Protein AF-A0A8T6Y116-F1 (afdb_monomer)

Foldseek 3Di:
DDQVVLVVVLVVVVVVCVVDLAEEAEEEDEDPDDDPVSVVVSVVSVVVSVVSNYRYHYHYPDDPDPPVVVVD

Mean predicted aligned error: 8.69 Å

Nearest PDB structures (foldseek):
  7eot-assembly1_D  TM=4.428E-01  e=1.848E-01  Homo sapiens
  3lwt-assembly1_X  TM=4.772E-01  e=8.820E-01  Saccharomyces cerevisiae
  4a5o-assembly2_C  TM=4.352E-01  e=2.444E+00  Pseudomonas aeruginosa PAO1
  8usw-assembly1_A  TM=3.910E-01  e=1.626E+00  Homo sapiens
  2rbg-assembly1_A  TM=5.210E-01  e=8.891E+00  Sulfurisphaera tokodaii

Secondary structure (DSSP, 8-state):
--HHHHHHHHHHHHHHHHH-TT-EEEEEE--SS--HHHHHHHHHHHHHHHHTT-EEEEEESS---SGGGS--

Radius of gyration: 12.15 Å; Cα contacts (8 Å, |Δi|>4): 67; chains: 1; bounding box: 25×20×34 Å

Structure (mmCIF, N/CA/C/O backbone):
data_AF-A0A8T6Y116-F1
#
_entry.id   AF-A0A8T6Y116-F1
#
loop_
_atom_site.group_PDB
_atom_site.id
_atom_site.type_symbol
_atom_site.label_atom_id
_atom_site.label_alt_id
_atom_site.label_comp_id
_atom_site.label_asym_id
_atom_site.label_entity_id
_atom_site.label_seq_id
_atom_site.pdbx_PDB_ins_code
_atom_site.Cartn_x
_atom_site.Cartn_y
_atom_site.Cartn_z
_atom_site.occupancy
_atom_site.B_iso_or_equiv
_atom_site.auth_seq_id
_atom_site.auth_comp_id
_atom_site.auth_asym_id
_atom_site.auth_atom_id
_atom_site.pdbx_PDB_model_num
ATOM 1 N N . VAL A 1 1 ? 11.401 1.385 -6.703 1.00 55.47 1 VAL A N 1
ATOM 2 C CA . VAL A 1 1 ? 10.941 0.429 -5.666 1.00 55.47 1 VAL A CA 1
ATOM 3 C C . VAL A 1 1 ? 11.825 -0.804 -5.727 1.00 55.47 1 VAL A C 1
ATOM 5 O O . VAL A 1 1 ? 11.967 -1.351 -6.815 1.00 55.47 1 VAL A O 1
ATOM 8 N N . GLY A 1 2 ? 12.464 -1.174 -4.618 1.00 62.00 2 GLY A N 1
ATOM 9 C CA . GLY A 1 2 ? 13.158 -2.457 -4.471 1.00 62.00 2 GLY A CA 1
ATOM 10 C C . GLY A 1 2 ? 12.717 -3.142 -3.177 1.00 62.00 2 GLY A C 1
ATOM 11 O O . GLY A 1 2 ? 12.298 -2.450 -2.246 1.00 62.00 2 GLY A O 1
ATOM 12 N N . SER A 1 3 ? 12.820 -4.468 -3.126 1.00 66.06 3 SER A N 1
ATOM 13 C CA . SER A 1 3 ? 12.303 -5.344 -2.060 1.00 66.06 3 SER A CA 1
ATOM 14 C C . SER A 1 3 ? 12.588 -4.863 -0.632 1.00 66.06 3 SER A C 1
ATOM 16 O O . SER A 1 3 ? 11.687 -4.810 0.200 1.00 66.06 3 SER A O 1
ATOM 18 N N . ALA A 1 4 ? 13.804 -4.384 -0.357 1.00 75.38 4 ALA A N 1
ATOM 19 C CA . ALA A 1 4 ? 14.181 -3.875 0.966 1.00 75.38 4 ALA A CA 1
ATOM 20 C C . ALA A 1 4 ? 13.411 -2.609 1.402 1.00 75.38 4 ALA A C 1
ATOM 22 O O . ALA A 1 4 ? 13.271 -2.340 2.597 1.00 75.38 4 ALA A O 1
ATOM 23 N N . SER A 1 5 ? 12.938 -1.792 0.456 1.00 75.25 5 SER A N 1
ATOM 24 C CA . SER A 1 5 ? 12.104 -0.620 0.756 1.00 75.25 5 SER A CA 1
ATOM 25 C C . SER A 1 5 ? 10.671 -1.025 1.090 1.00 75.25 5 SER A C 1
ATOM 27 O O . SER A 1 5 ? 10.067 -0.424 1.976 1.00 75.25 5 SER A O 1
ATOM 29 N N . VAL A 1 6 ? 10.150 -2.050 0.411 1.00 78.44 6 VAL A N 1
ATOM 30 C CA . VAL A 1 6 ? 8.796 -2.572 0.633 1.00 78.44 6 VAL A CA 1
ATOM 31 C C . VAL A 1 6 ? 8.705 -3.288 1.975 1.00 78.44 6 VAL A C 1
ATOM 33 O O . VAL A 1 6 ? 7.813 -2.988 2.763 1.00 78.44 6 VAL A O 1
ATOM 36 N N . GLU A 1 7 ? 9.685 -4.129 2.302 1.00 82.50 7 GLU A N 1
ATOM 37 C CA . GLU A 1 7 ? 9.744 -4.822 3.593 1.00 82.50 7 GLU A CA 1
ATOM 38 C C . GLU A 1 7 ? 9.771 -3.839 4.776 1.00 82.50 7 GLU A C 1
ATOM 40 O O . GLU A 1 7 ? 9.050 -4.004 5.763 1.00 82.50 7 GLU A O 1
ATOM 45 N N . LYS A 1 8 ? 10.550 -2.754 4.659 1.00 84.75 8 LYS A N 1
ATOM 46 C CA . LYS A 1 8 ? 10.569 -1.686 5.669 1.00 84.75 8 LYS A CA 1
ATOM 47 C C . LYS A 1 8 ? 9.215 -0.994 5.801 1.00 84.75 8 LYS A C 1
ATOM 49 O O . LYS A 1 8 ? 8.780 -0.770 6.927 1.00 84.75 8 LYS A O 1
ATOM 54 N N . ALA A 1 9 ? 8.556 -0.684 4.685 1.00 83.62 9 ALA A N 1
ATOM 55 C CA . ALA A 1 9 ? 7.232 -0.069 4.701 1.00 83.62 9 ALA A CA 1
ATOM 56 C C . ALA A 1 9 ? 6.199 -0.981 5.383 1.00 83.62 9 ALA A C 1
ATOM 58 O O . ALA A 1 9 ? 5.519 -0.540 6.307 1.00 83.62 9 ALA A O 1
ATOM 59 N N . MET A 1 10 ? 6.144 -2.265 5.014 1.00 86.12 10 MET A N 1
ATOM 60 C CA . MET A 1 10 ? 5.238 -3.243 5.633 1.00 86.12 10 MET A CA 1
ATOM 61 C C . MET A 1 10 ? 5.483 -3.396 7.138 1.00 86.12 10 MET A C 1
ATOM 63 O O . MET A 1 10 ? 4.533 -3.468 7.922 1.00 86.12 10 MET A O 1
ATOM 67 N N . LYS A 1 11 ? 6.750 -3.381 7.573 1.00 88.88 11 LYS A N 1
ATOM 68 C CA . LYS A 1 11 ? 7.087 -3.413 9.000 1.00 88.88 11 LYS A CA 1
ATOM 69 C C . LYS A 1 11 ? 6.541 -2.190 9.740 1.00 88.88 11 LYS A C 1
ATOM 71 O O . LYS A 1 11 ? 5.900 -2.355 10.775 1.00 88.88 11 LYS A O 1
ATOM 76 N N . THR A 1 12 ? 6.753 -0.986 9.209 1.00 88.31 12 THR A N 1
ATOM 77 C CA . THR A 1 12 ? 6.234 0.253 9.810 1.00 88.31 12 THR A CA 1
ATOM 78 C C . THR A 1 12 ? 4.706 0.255 9.872 1.00 88.31 12 THR A C 1
ATOM 80 O O . THR A 1 12 ? 4.136 0.571 10.912 1.00 88.31 12 THR A O 1
ATOM 83 N N . LEU A 1 13 ? 4.036 -0.179 8.804 1.00 87.19 13 LEU A N 1
ATOM 84 C CA . LEU A 1 13 ? 2.575 -0.291 8.760 1.00 87.19 13 LEU A CA 1
ATOM 85 C C . LEU A 1 13 ? 2.039 -1.299 9.785 1.00 87.19 13 LEU A C 1
ATOM 87 O O . LEU A 1 13 ? 1.043 -1.039 10.453 1.00 87.19 13 LEU A O 1
ATOM 91 N N . THR A 1 14 ? 2.733 -2.423 9.970 1.00 88.19 14 THR A N 1
ATOM 92 C CA . THR A 1 14 ? 2.380 -3.420 10.992 1.00 88.19 14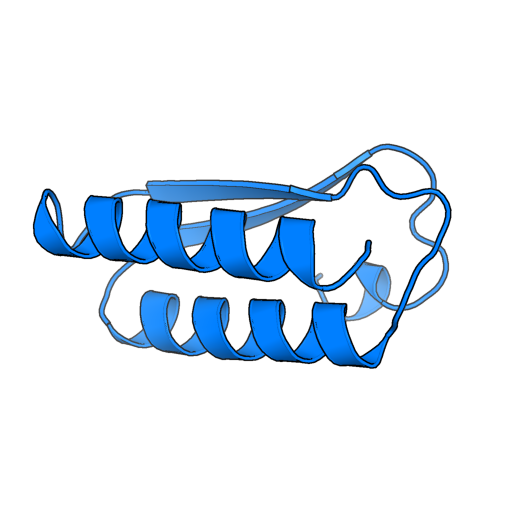 THR A CA 1
ATOM 93 C C . THR A 1 14 ? 2.518 -2.854 12.406 1.00 88.19 14 THR A C 1
ATOM 95 O O . THR A 1 14 ? 1.700 -3.147 13.278 1.00 88.19 14 THR A O 1
ATOM 98 N N . GLU A 1 15 ?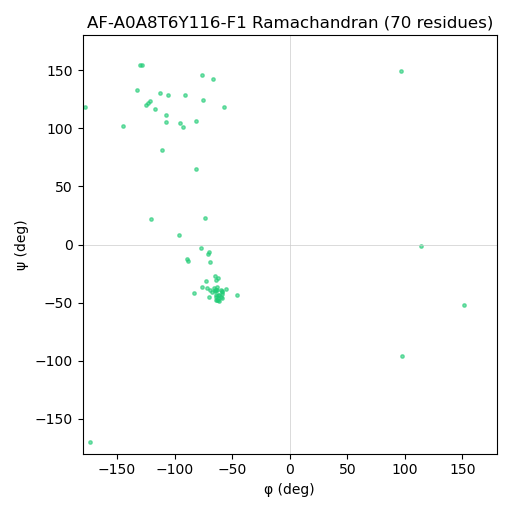 3.554 -2.053 12.660 1.00 89.62 15 GLU A N 1
ATOM 99 C CA . GLU A 1 15 ? 3.730 -1.370 13.944 1.00 89.62 15 GLU A CA 1
ATOM 100 C C . GLU A 1 15 ? 2.596 -0.370 14.195 1.00 89.62 15 GLU A C 1
ATOM 102 O O . GLU A 1 15 ? 2.034 -0.358 15.289 1.00 89.62 15 GLU A O 1
ATOM 107 N N . TRP A 1 16 ? 2.199 0.403 13.182 1.00 87.06 16 TRP A N 1
ATOM 108 C CA . TRP A 1 16 ? 1.080 1.342 13.286 1.00 87.06 16 TRP A CA 1
ATOM 109 C C . TRP A 1 16 ? -0.253 0.636 13.525 1.00 87.06 16 TRP A C 1
ATOM 111 O O . TRP A 1 16 ? -0.955 1.014 14.454 1.00 87.06 16 TRP A O 1
ATOM 121 N N . HIS A 1 17 ? -0.544 -0.444 12.795 1.00 85.94 17 HIS A N 1
ATOM 122 C CA . HIS A 1 17 ? -1.739 -1.268 13.008 1.00 85.94 17 HIS A CA 1
ATOM 123 C C . HIS A 1 17 ? -1.851 -1.787 14.450 1.00 85.94 17 HIS A C 1
ATOM 125 O O . HIS A 1 17 ? -2.936 -1.845 15.023 1.00 85.94 17 HIS A O 1
ATOM 131 N N . ARG A 1 18 ? -0.718 -2.155 15.065 1.00 87.19 18 ARG A N 1
ATOM 132 C CA . ARG A 1 18 ? -0.682 -2.623 16.461 1.00 87.19 18 ARG A CA 1
ATOM 133 C C . ARG A 1 18 ? -0.893 -1.510 17.481 1.00 87.19 18 ARG A C 1
ATOM 135 O O . ARG A 1 18 ? -1.372 -1.794 18.575 1.00 87.19 18 ARG A O 1
ATOM 142 N N . LEU A 1 19 ? -0.465 -0.290 17.166 1.00 88.69 19 LEU A N 1
ATOM 143 C CA . LEU A 1 19 ? -0.574 0.860 18.063 1.00 88.69 19 LEU A CA 1
ATOM 144 C C . LEU A 1 19 ? -1.958 1.504 17.987 1.00 88.69 19 LEU A C 1
ATOM 146 O O . LEU A 1 19 ? -2.519 1.858 19.021 1.00 88.69 19 LEU A O 1
ATOM 150 N N . ASP A 1 20 ? -2.495 1.636 16.778 1.00 85.94 20 ASP A N 1
ATOM 151 C CA . ASP A 1 20 ? -3.796 2.230 16.509 1.00 85.94 20 ASP A CA 1
ATOM 152 C C . ASP A 1 20 ? -4.467 1.510 15.325 1.00 85.94 20 ASP A C 1
ATOM 154 O O . ASP A 1 20 ? -4.120 1.768 14.170 1.00 85.94 20 ASP A O 1
ATOM 158 N N . PRO A 1 21 ? -5.432 0.613 15.586 1.00 78.56 21 PRO A N 1
ATOM 159 C CA . PRO A 1 21 ? -6.077 -0.192 14.553 1.00 78.56 21 PRO A CA 1
ATOM 160 C C . PRO A 1 21 ? -7.001 0.602 13.613 1.00 78.56 21 PRO A C 1
ATOM 162 O O . PRO A 1 21 ? -7.477 0.029 12.642 1.00 78.56 21 PRO A O 1
ATOM 165 N N . ASN A 1 22 ? -7.250 1.892 13.870 1.00 82.06 22 ASN A N 1
ATOM 166 C CA . ASN A 1 22 ? -8.059 2.760 13.006 1.00 82.06 22 ASN A CA 1
ATOM 167 C C . ASN A 1 22 ? -7.264 3.970 12.493 1.00 82.06 22 ASN A C 1
ATOM 169 O O . ASN A 1 22 ? -7.860 4.987 12.135 1.00 82.06 22 ASN A O 1
ATOM 173 N N . CYS A 1 23 ? -5.929 3.902 12.479 1.00 81.50 23 CYS A N 1
ATOM 174 C CA . CYS A 1 23 ? -5.139 5.039 12.027 1.00 81.50 23 CYS A CA 1
ATOM 175 C C . CYS A 1 23 ? -5.331 5.309 10.526 1.00 81.50 23 CYS A C 1
ATOM 177 O O . CYS A 1 23 ? -5.427 4.382 9.711 1.00 81.50 23 CYS A O 1
ATOM 179 N N . ASP A 1 24 ? -5.358 6.594 10.176 1.00 84.31 24 ASP A N 1
ATOM 180 C CA . ASP A 1 24 ? -5.321 7.062 8.794 1.00 84.31 24 ASP A CA 1
ATOM 181 C C . ASP A 1 24 ? -3.885 6.919 8.265 1.00 84.31 24 ASP A C 1
ATOM 183 O O . ASP A 1 24 ? -2.933 7.442 8.851 1.00 84.31 24 ASP A O 1
ATOM 187 N N . ILE A 1 25 ? -3.719 6.207 7.152 1.00 83.56 25 ILE A N 1
ATOM 188 C CA . ILE A 1 25 ? -2.415 5.876 6.572 1.00 83.56 25 ILE A CA 1
ATOM 189 C C . ILE A 1 25 ? -2.314 6.525 5.194 1.00 83.56 25 ILE A C 1
ATOM 191 O O . ILE A 1 25 ? -3.048 6.167 4.274 1.00 83.56 25 ILE A O 1
ATOM 195 N N . GLU A 1 26 ? -1.368 7.448 5.031 1.00 83.19 26 GLU A N 1
ATOM 196 C CA . GLU A 1 26 ? -1.039 8.051 3.738 1.00 83.19 26 GLU A CA 1
ATOM 197 C C . GLU A 1 26 ? 0.289 7.504 3.205 1.00 83.19 26 GLU A C 1
ATOM 199 O O . GLU A 1 26 ? 1.307 7.506 3.901 1.00 83.19 26 GLU A O 1
ATOM 204 N N . ILE A 1 27 ? 0.288 7.043 1.954 1.00 78.88 27 ILE A N 1
ATOM 205 C CA . ILE A 1 27 ? 1.469 6.485 1.292 1.00 78.88 27 ILE A CA 1
ATOM 206 C C . ILE A 1 27 ? 1.720 7.230 -0.003 1.00 78.88 27 ILE A C 1
ATOM 208 O O . ILE A 1 27 ? 0.896 7.228 -0.917 1.00 78.88 27 ILE A O 1
ATOM 212 N N . ILE A 1 28 ? 2.903 7.835 -0.089 1.00 77.75 28 ILE A N 1
ATOM 213 C CA . ILE A 1 28 ? 3.340 8.578 -1.264 1.00 77.75 28 ILE A CA 1
ATOM 214 C C . ILE A 1 28 ? 4.407 7.774 -1.998 1.00 77.75 28 ILE A C 1
ATOM 216 O O . ILE A 1 28 ? 5.539 7.615 -1.534 1.00 77.75 28 ILE A O 1
ATOM 220 N N . PHE A 1 29 ? 4.053 7.298 -3.185 1.00 73.50 29 PHE A N 1
ATOM 221 C CA . PHE A 1 29 ? 4.976 6.643 -4.091 1.00 73.50 29 PHE A CA 1
ATOM 222 C C . PHE A 1 29 ? 5.771 7.695 -4.865 1.00 73.50 29 PHE A C 1
ATOM 224 O O . PHE A 1 29 ? 5.274 8.328 -5.796 1.00 73.50 29 PHE A O 1
ATOM 231 N N . ASN A 1 30 ? 7.040 7.849 -4.496 1.00 65.00 30 ASN A N 1
ATOM 232 C CA . ASN A 1 30 ? 8.021 8.610 -5.263 1.00 65.00 30 ASN A CA 1
ATOM 233 C C . ASN A 1 30 ? 9.057 7.638 -5.846 1.00 65.00 30 ASN A C 1
ATOM 235 O O . ASN A 1 30 ? 10.115 7.402 -5.261 1.00 65.00 30 ASN A O 1
ATOM 239 N N . SER A 1 31 ? 8.715 6.994 -6.966 1.00 59.31 31 SER A N 1
ATOM 240 C CA . SER A 1 31 ? 9.611 6.061 -7.657 1.00 59.31 31 SER A CA 1
ATOM 241 C C . SER A 1 31 ? 9.644 6.365 -9.156 1.00 59.31 31 SER A C 1
ATOM 243 O O . SER A 1 31 ? 8.581 6.429 -9.768 1.00 59.31 31 SER A O 1
ATOM 245 N N . PRO A 1 32 ? 10.827 6.428 -9.797 1.00 53.09 32 PRO A N 1
ATOM 246 C CA . PRO A 1 32 ? 10.969 6.631 -11.246 1.00 53.09 32 PRO A CA 1
ATOM 247 C C . PRO A 1 32 ? 10.605 5.381 -12.084 1.00 53.09 32 PRO A C 1
ATOM 249 O O . PRO A 1 32 ? 11.079 5.223 -13.202 1.00 53.09 32 PRO A O 1
ATOM 252 N N . GLY A 1 33 ? 9.796 4.463 -11.541 1.00 60.69 33 GLY A N 1
ATOM 253 C CA . GLY A 1 33 ? 9.680 3.070 -11.993 1.00 60.69 33 GLY A CA 1
ATOM 254 C C . GLY A 1 33 ? 10.555 2.107 -11.172 1.00 60.69 33 GLY A C 1
ATOM 255 O O . GLY A 1 33 ? 11.568 2.504 -10.596 1.00 60.69 33 GLY A O 1
ATOM 256 N N . GLY A 1 34 ? 10.116 0.854 -11.022 1.00 60.78 34 GLY A N 1
ATOM 257 C CA . GLY A 1 34 ? 10.751 -0.183 -10.193 1.00 60.78 34 GLY A CA 1
ATOM 258 C C . GLY A 1 34 ? 10.081 -1.552 -10.359 1.00 60.78 34 GLY A C 1
ATO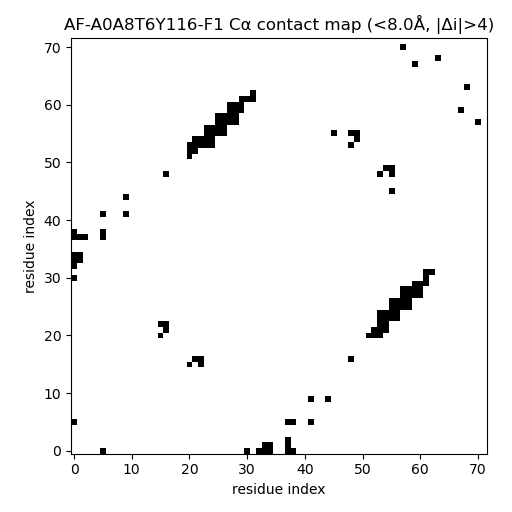M 259 O O . GLY A 1 34 ? 9.255 -1.710 -11.256 1.00 60.78 34 GLY A O 1
ATOM 260 N N . SER A 1 35 ? 10.434 -2.530 -9.512 1.00 60.03 35 SER A N 1
ATOM 261 C CA . SER A 1 35 ? 9.842 -3.881 -9.544 1.00 60.03 35 SER A CA 1
ATOM 262 C C . SER A 1 35 ? 8.320 -3.806 -9.387 1.00 60.03 35 SER A C 1
ATOM 264 O O . SER A 1 35 ? 7.818 -3.310 -8.379 1.00 60.03 35 SER A O 1
ATOM 266 N N . VAL A 1 36 ? 7.593 -4.276 -10.405 1.00 60.44 36 VAL A N 1
ATOM 267 C CA . VAL A 1 36 ? 6.121 -4.320 -10.417 1.00 60.44 36 VAL A CA 1
ATOM 268 C C . VAL A 1 36 ? 5.609 -5.291 -9.352 1.00 60.44 36 VAL A C 1
ATOM 270 O O . VAL A 1 36 ? 4.622 -4.996 -8.690 1.00 60.44 36 VAL A O 1
ATOM 273 N N . ILE A 1 37 ? 6.317 -6.405 -9.149 1.00 67.75 37 ILE A N 1
ATOM 274 C CA . ILE A 1 37 ? 5.951 -7.456 -8.191 1.00 67.75 37 ILE A CA 1
ATOM 275 C C . ILE A 1 37 ? 5.981 -6.908 -6.760 1.00 67.75 37 ILE A C 1
ATOM 277 O O . ILE A 1 37 ? 4.996 -7.033 -6.043 1.00 67.75 37 ILE A O 1
ATOM 281 N N . ASP A 1 38 ? 7.054 -6.209 -6.385 1.00 68.25 38 ASP A N 1
ATOM 282 C CA . ASP A 1 38 ? 7.196 -5.614 -5.049 1.00 68.25 38 ASP A CA 1
ATOM 283 C C . ASP A 1 38 ? 6.122 -4.531 -4.801 1.00 68.25 38 ASP A C 1
ATOM 285 O O . ASP A 1 38 ? 5.689 -4.303 -3.674 1.00 68.25 38 ASP A O 1
ATOM 289 N N . GLY A 1 39 ? 5.680 -3.848 -5.864 1.00 73.19 39 GLY A N 1
ATOM 290 C CA . GLY A 1 39 ? 4.576 -2.890 -5.799 1.00 73.19 39 GLY A CA 1
ATOM 291 C C . GLY A 1 39 ? 3.219 -3.552 -5.552 1.00 73.19 39 GLY A C 1
ATOM 292 O O . GLY A 1 39 ? 2.429 -3.020 -4.776 1.00 73.19 39 GLY A O 1
ATOM 293 N N . PHE A 1 40 ? 2.963 -4.708 -6.173 1.00 76.25 40 PHE A N 1
ATOM 294 C CA . PHE A 1 40 ? 1.750 -5.497 -5.934 1.00 76.25 40 PHE A CA 1
ATOM 295 C C . PHE A 1 40 ? 1.718 -6.092 -4.525 1.00 76.25 40 PHE A C 1
ATOM 297 O O . PHE A 1 40 ? 0.683 -6.025 -3.878 1.00 76.25 40 PHE A O 1
ATOM 304 N N . GLU A 1 41 ? 2.848 -6.586 -4.013 1.00 81.38 41 GLU A N 1
ATOM 305 C CA . GLU A 1 41 ? 2.933 -7.106 -2.641 1.00 81.38 41 GLU A CA 1
ATOM 306 C C . GLU A 1 41 ? 2.563 -6.036 -1.602 1.00 81.38 4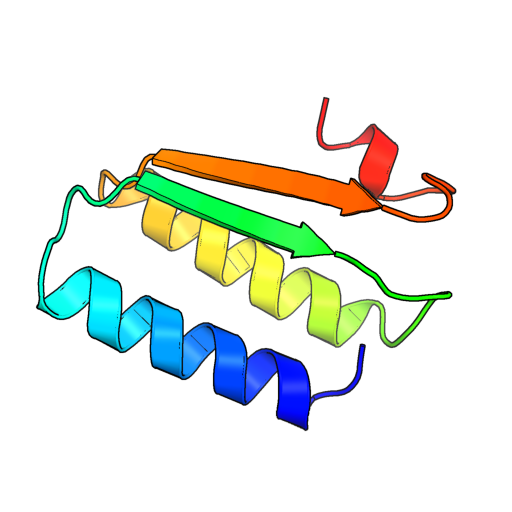1 GLU A C 1
ATOM 308 O O . GLU A 1 41 ? 1.754 -6.277 -0.705 1.00 81.38 41 GLU A O 1
ATOM 313 N N . LEU A 1 42 ? 3.102 -4.821 -1.753 1.00 81.44 42 LEU A N 1
ATOM 314 C CA . LEU A 1 42 ? 2.739 -3.707 -0.881 1.00 81.44 42 LEU A CA 1
ATOM 315 C C . LEU A 1 42 ? 1.266 -3.318 -1.041 1.00 81.44 42 LEU A C 1
ATOM 317 O O . LEU A 1 42 ? 0.615 -3.000 -0.054 1.00 81.44 42 LEU A O 1
ATOM 321 N N . PHE A 1 43 ? 0.737 -3.331 -2.265 1.00 81.50 43 PHE A N 1
ATOM 322 C CA . PHE A 1 43 ? -0.662 -2.999 -2.520 1.00 81.50 43 PHE A CA 1
ATOM 323 C C . PHE A 1 43 ? -1.623 -3.989 -1.853 1.00 81.50 43 PHE A C 1
ATOM 325 O O . PHE A 1 43 ? -2.531 -3.554 -1.148 1.00 81.50 43 PHE A O 1
ATOM 332 N N . ASP A 1 44 ? -1.389 -5.293 -1.998 1.00 85.19 44 ASP A N 1
ATOM 333 C CA . ASP A 1 44 ? -2.210 -6.328 -1.361 1.00 85.19 44 ASP A CA 1
ATOM 334 C C . ASP A 1 44 ? -2.215 -6.164 0.166 1.00 85.19 44 ASP A C 1
ATOM 336 O O . ASP A 1 44 ? -3.262 -6.254 0.809 1.00 85.19 44 ASP A O 1
ATOM 340 N N . PHE A 1 45 ? -1.060 -5.828 0.751 1.00 86.94 45 PHE A N 1
ATOM 341 C CA . PHE A 1 45 ? -0.950 -5.553 2.183 1.00 86.94 45 PHE A CA 1
ATOM 342 C C . PHE A 1 45 ? -1.769 -4.328 2.624 1.00 86.94 45 PHE A C 1
ATOM 344 O O . PHE A 1 45 ? -2.349 -4.308 3.710 1.00 86.94 45 PHE A O 1
ATOM 351 N N . LEU A 1 46 ? -1.840 -3.294 1.784 1.00 85.50 46 LEU A N 1
ATOM 352 C CA . LEU A 1 46 ? -2.636 -2.100 2.062 1.00 85.50 46 LEU A CA 1
ATOM 353 C C . LEU A 1 46 ? -4.133 -2.350 1.951 1.00 85.50 46 LEU A C 1
ATOM 355 O O . LEU A 1 46 ? -4.889 -1.812 2.758 1.00 85.50 46 LEU A O 1
ATOM 359 N N . VAL A 1 47 ? -4.559 -3.169 0.991 1.00 84.94 47 VAL A N 1
ATOM 360 C CA . VAL A 1 47 ? -5.963 -3.573 0.870 1.00 84.94 47 VAL A CA 1
ATOM 361 C C . VAL A 1 47 ? -6.401 -4.348 2.115 1.00 84.94 47 VAL A C 1
ATOM 363 O O . VAL A 1 47 ? -7.417 -3.992 2.706 1.00 84.94 47 VAL A O 1
ATOM 366 N N . ASP A 1 48 ? -5.602 -5.314 2.585 1.00 87.56 48 ASP A N 1
ATOM 367 C CA . ASP A 1 48 ? -5.874 -6.056 3.831 1.00 87.56 48 ASP A CA 1
ATOM 368 C C . ASP A 1 48 ? -5.956 -5.125 5.056 1.00 87.56 48 ASP A C 1
ATOM 370 O O . ASP A 1 48 ? -6.854 -5.261 5.886 1.00 87.56 48 ASP A O 1
ATOM 374 N N . LEU A 1 49 ? -5.080 -4.119 5.163 1.00 85.69 49 LEU A N 1
ATOM 375 C CA . LEU A 1 49 ? -5.185 -3.109 6.224 1.00 85.69 49 LEU A CA 1
ATOM 376 C C . LEU A 1 49 ? -6.460 -2.263 6.105 1.00 85.69 49 LEU A C 1
ATOM 378 O O . LEU A 1 49 ? -7.099 -1.978 7.119 1.00 85.69 49 LEU A O 1
ATOM 382 N N . GLY A 1 50 ? -6.851 -1.886 4.888 1.00 84.12 50 GLY A N 1
ATOM 383 C CA . GLY A 1 50 ? -8.099 -1.170 4.634 1.00 84.12 50 GLY A CA 1
ATOM 384 C C . GLY A 1 50 ? -9.328 -1.964 5.078 1.00 84.12 50 GLY A C 1
ATOM 385 O O . GLY A 1 50 ? -10.188 -1.440 5.785 1.00 84.12 50 GLY A O 1
ATOM 386 N N . GLU A 1 51 ? -9.377 -3.257 4.747 1.00 85.44 51 GLU A N 1
ATOM 387 C CA . GLU A 1 51 ? -10.448 -4.166 5.181 1.00 85.44 51 GLU A CA 1
ATOM 388 C C . GLU A 1 51 ? -10.504 -4.336 6.707 1.00 85.44 51 GLU A C 1
ATOM 390 O O . GLU A 1 51 ? -11.579 -4.536 7.274 1.00 85.44 51 GLU A O 1
ATOM 395 N N . ARG A 1 52 ? -9.364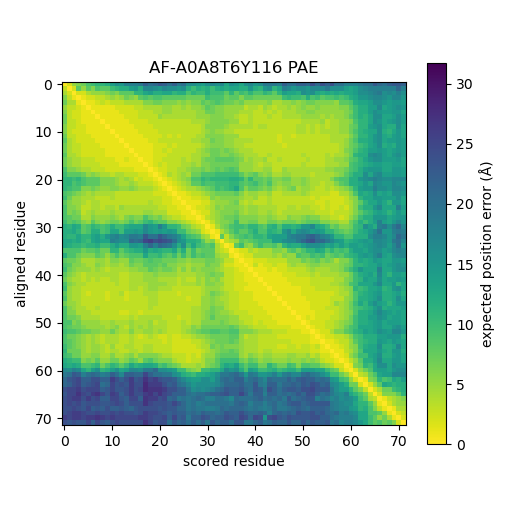 -4.199 7.394 1.00 83.19 52 ARG A N 1
ATOM 396 C CA . ARG A 1 52 ? -9.274 -4.249 8.863 1.00 83.19 52 ARG A CA 1
ATOM 397 C C . ARG A 1 52 ? -9.731 -2.968 9.567 1.00 83.19 52 ARG A C 1
ATOM 399 O O . ARG A 1 52 ? -9.776 -2.967 10.795 1.00 83.19 52 ARG A O 1
ATOM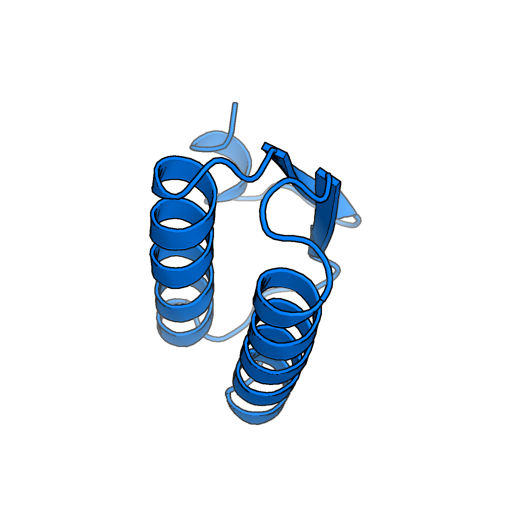 406 N N . GLY A 1 53 ? -10.099 -1.920 8.824 1.00 83.06 53 GLY A N 1
ATOM 407 C CA . GLY A 1 53 ? -10.658 -0.675 9.365 1.00 83.06 53 GLY A CA 1
ATOM 408 C C . GLY A 1 53 ? -9.781 0.563 9.180 1.00 83.06 53 GLY A C 1
ATOM 409 O O . GLY A 1 53 ? -1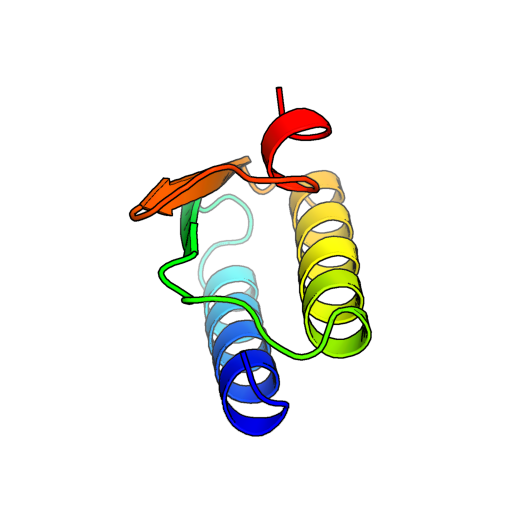0.201 1.659 9.553 1.00 83.06 53 GLY A O 1
ATOM 410 N N . HIS A 1 54 ? -8.597 0.428 8.577 1.00 85.81 54 HIS A N 1
ATOM 411 C CA . HIS A 1 54 ? -7.739 1.576 8.300 1.00 85.81 54 HIS A CA 1
ATOM 412 C C . HIS A 1 54 ? -8.232 2.393 7.112 1.00 85.81 54 HIS A C 1
ATOM 414 O O . HIS A 1 54 ? -8.698 1.866 6.101 1.00 85.81 54 HIS A O 1
ATOM 420 N N . LYS A 1 55 ? -8.031 3.708 7.178 1.00 85.00 55 LYS A N 1
ATOM 421 C CA . LYS A 1 55 ? -8.248 4.583 6.031 1.00 85.00 55 LYS A CA 1
ATOM 422 C C . LYS A 1 55 ? -6.941 4.759 5.271 1.00 85.00 55 LYS A C 1
ATOM 424 O O . LYS A 1 55 ? -6.082 5.543 5.669 1.00 85.00 55 LYS A O 1
ATOM 429 N N . ILE A 1 56 ? -6.794 4.030 4.171 1.00 83.81 56 ILE A N 1
ATOM 430 C CA . ILE A 1 56 ? -5.600 4.111 3.327 1.00 83.81 56 ILE A CA 1
ATOM 431 C C . ILE A 1 56 ? -5.793 5.171 2.239 1.00 83.81 56 ILE A C 1
ATOM 433 O O . ILE A 1 56 ? -6.779 5.150 1.507 1.00 83.81 56 ILE A O 1
ATOM 437 N N . THR A 1 57 ? -4.831 6.083 2.109 1.00 81.44 57 THR A N 1
ATOM 438 C CA . THR A 1 57 ? -4.752 7.072 1.026 1.00 81.44 57 THR A CA 1
ATOM 439 C C . THR A 1 57 ? -3.431 6.897 0.287 1.00 81.44 57 THR A C 1
ATOM 441 O O . THR A 1 57 ? -2.362 6.966 0.889 1.00 81.44 57 THR A O 1
ATOM 444 N N . THR A 1 58 ? -3.479 6.672 -1.024 1.00 78.38 58 THR A N 1
ATOM 445 C CA . THR A 1 58 ? -2.278 6.497 -1.852 1.00 78.38 58 THR A CA 1
ATOM 446 C C . THR A 1 58 ? -2.115 7.657 -2.826 1.00 78.38 58 THR A C 1
ATOM 448 O O . THR A 1 58 ? -3.047 7.980 -3.558 1.00 78.38 58 THR A O 1
ATOM 451 N N . GLY A 1 59 ? -0.924 8.249 -2.883 1.00 68.44 59 GLY A N 1
ATOM 452 C CA . GLY A 1 59 ? -0.567 9.303 -3.833 1.00 68.44 59 GLY A CA 1
ATOM 453 C C . GLY A 1 59 ? 0.722 8.982 -4.588 1.00 68.44 59 GLY A C 1
ATOM 454 O O . GLY A 1 59 ? 1.584 8.266 -4.086 1.00 68.44 59 GLY A O 1
ATOM 455 N N . CYS A 1 60 ? 0.888 9.530 -5.792 1.00 61.78 60 CYS A N 1
ATOM 456 C CA . CYS A 1 60 ? 2.111 9.385 -6.588 1.00 61.78 60 CYS A CA 1
ATOM 457 C C . CYS A 1 60 ? 2.674 10.768 -6.933 1.00 61.78 60 CYS A C 1
ATOM 459 O O . CYS A 1 60 ? 2.001 11.561 -7.590 1.00 61.78 60 CYS A O 1
ATOM 461 N N . THR A 1 61 ? 3.916 11.059 -6.540 1.00 55.47 61 THR A N 1
ATOM 462 C CA . THR A 1 61 ? 4.609 12.312 -6.885 1.00 55.47 61 THR A CA 1
ATOM 463 C C . THR A 1 61 ? 5.696 12.019 -7.924 1.00 55.47 61 THR A C 1
ATOM 465 O O . THR A 1 61 ? 6.718 11.421 -7.607 1.00 55.47 61 THR A O 1
ATOM 468 N N . GLY A 1 62 ? 5.480 12.385 -9.198 1.00 49.59 62 GLY A N 1
ATOM 469 C CA . GLY A 1 62 ? 6.530 12.289 -10.233 1.00 49.59 62 GLY A CA 1
ATOM 470 C C . GLY A 1 62 ? 6.054 12.076 -11.673 1.00 49.59 62 GLY A C 1
ATOM 471 O O . GLY A 1 62 ? 6.447 12.828 -12.551 1.00 49.59 62 GLY A O 1
ATOM 472 N N . MET A 1 63 ? 5.213 11.079 -11.941 1.00 47.03 63 MET A N 1
ATOM 473 C CA . MET A 1 63 ? 4.518 10.855 -13.220 1.00 47.03 63 MET A CA 1
ATOM 474 C C . MET A 1 63 ? 3.627 9.625 -13.036 1.00 47.03 63 MET A C 1
ATOM 476 O O . MET A 1 63 ? 4.116 8.529 -12.773 1.00 47.03 63 MET A O 1
ATOM 480 N N . ALA A 1 64 ? 2.317 9.798 -13.172 1.00 49.09 64 ALA A N 1
ATOM 481 C CA . ALA A 1 64 ? 1.330 8.726 -13.115 1.00 49.09 64 ALA A CA 1
ATOM 482 C C . ALA A 1 64 ? 1.246 7.997 -14.472 1.00 49.09 64 ALA A C 1
ATOM 484 O O . ALA A 1 64 ? 0.237 8.074 -15.164 1.00 49.09 64 ALA A O 1
ATOM 485 N N . ALA A 1 65 ? 2.319 7.325 -14.896 1.00 41.97 65 ALA A N 1
ATOM 486 C CA . ALA A 1 65 ? 2.299 6.495 -16.099 1.00 41.97 65 ALA A CA 1
ATOM 487 C C . ALA A 1 65 ? 2.028 5.032 -15.704 1.00 41.97 65 ALA A C 1
ATOM 489 O O . ALA A 1 65 ? 2.909 4.340 -15.199 1.00 41.97 65 ALA A O 1
ATOM 490 N N . SER A 1 66 ? 0.795 4.576 -15.949 1.00 48.47 66 SER A N 1
ATOM 491 C CA . SER A 1 66 ? 0.278 3.205 -15.773 1.00 48.47 66 SER A CA 1
ATOM 492 C C . SER A 1 66 ? -0.493 2.917 -14.464 1.00 48.47 66 SER A C 1
ATOM 494 O O . SER A 1 66 ? -1.684 3.198 -14.419 1.00 48.47 66 SER A O 1
ATOM 496 N N . MET A 1 67 ? 0.088 2.371 -13.389 1.00 46.34 67 MET A N 1
ATOM 497 C CA . MET A 1 67 ? -0.702 1.873 -12.228 1.00 46.34 67 MET A CA 1
ATOM 498 C C . MET A 1 67 ? -1.400 2.951 -11.379 1.00 46.34 67 MET A C 1
ATOM 500 O O . MET A 1 67 ? -2.313 2.646 -10.620 1.00 46.34 67 MET A O 1
ATOM 504 N N . ALA A 1 68 ? -1.025 4.220 -11.531 1.00 45.53 68 ALA A N 1
ATOM 505 C CA . ALA A 1 68 ? -1.725 5.338 -10.898 1.00 45.53 68 ALA A CA 1
ATOM 506 C C . ALA A 1 68 ? -3.114 5.621 -11.518 1.00 45.53 68 ALA A C 1
ATOM 508 O O . ALA A 1 68 ? -3.863 6.421 -10.9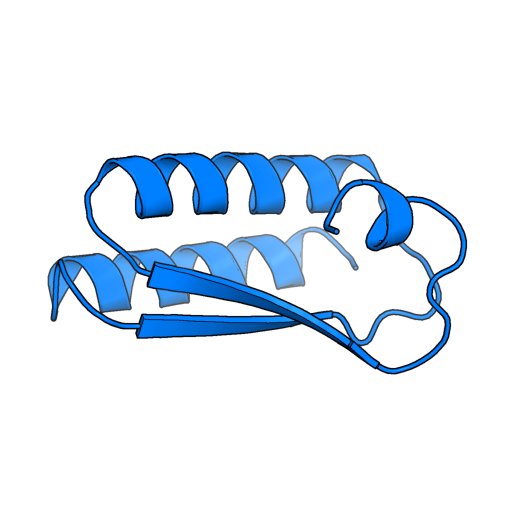72 1.00 45.53 68 ALA A O 1
ATOM 509 N N . GLY A 1 69 ? -3.462 4.969 -12.637 1.00 44.12 69 GLY A N 1
ATOM 510 C CA . GLY A 1 69 ? -4.792 5.041 -13.252 1.00 44.12 69 GLY A CA 1
ATOM 511 C C . GLY A 1 69 ? -5.801 4.007 -12.738 1.00 44.12 69 GLY A C 1
ATOM 512 O O . GLY A 1 69 ? -6.985 4.169 -12.993 1.00 44.12 69 GLY A O 1
ATOM 513 N N . ILE A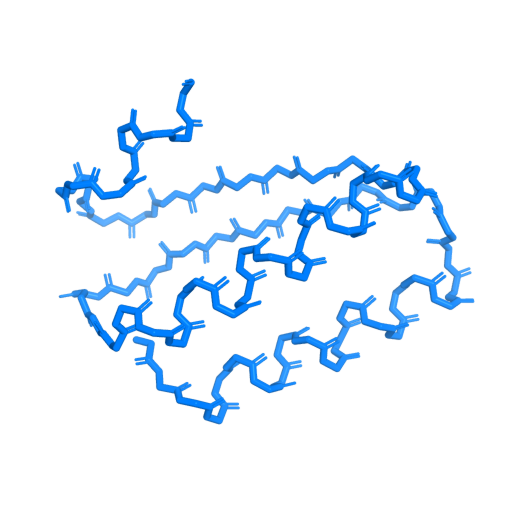 1 70 ? -5.362 2.963 -12.021 1.00 46.25 70 ILE A N 1
ATOM 514 C CA . ILE A 1 70 ? -6.262 1.985 -11.366 1.00 46.25 70 ILE A CA 1
ATOM 515 C C . ILE A 1 70 ? -6.636 2.446 -9.939 1.00 46.25 70 ILE A C 1
ATOM 517 O O . ILE A 1 70 ? -7.554 1.913 -9.330 1.00 46.25 70 ILE A O 1
ATOM 521 N N . LEU A 1 71 ? -5.929 3.455 -9.420 1.00 45.47 71 LEU A N 1
ATOM 522 C CA . LEU A 1 71 ? -6.076 4.024 -8.074 1.00 45.47 71 LEU A CA 1
ATOM 523 C C . LEU A 1 71 ? -6.974 5.281 -8.019 1.00 45.47 71 LEU A C 1
ATOM 525 O O . LEU A 1 71 ? -7.006 5.943 -6.983 1.00 45.47 71 LEU A O 1
ATOM 529 N N . MET A 1 72 ? -7.661 5.635 -9.115 1.00 41.84 72 MET A N 1
ATOM 530 C CA . MET A 1 72 ? -8.800 6.569 -9.087 1.00 41.84 72 MET A CA 1
ATOM 531 C C . MET A 1 72 ? -10.114 5.802 -9.026 1.00 41.84 72 MET A C 1
ATOM 533 O O . MET A 1 72 ? -10.222 4.789 -9.752 1.00 41.84 72 MET A O 1
#

pLDDT: mean 73.01, std 14.87, range [41.84, 89.62]

Sequence (72 aa):
VGSASVEKAMKTLTEWHRLDPNCDIEIIFNSPGGSVIDGFELFDFLVDLGERGHKITTGCTGMAASMAGILM

Solvent-accessible surface area (backbone atoms only — not comparable to full-atom values): 4344 Å² total; per-residue (Å²): 81,54,64,76,60,45,54,52,50,53,51,54,51,53,53,44,46,73,76,39,59,64,47,75,44,78,46,74,49,73,56,99,66,56,51,64,66,53,52,48,56,52,48,56,54,49,52,55,43,34,76,66,55,24,49,72,44,80,47,74,63,89,75,79,80,64,73,61,66,74,75,108